Protein AF-A0AA91RFC8-F1 (afdb_monomer)

Solvent-accessible surface area (backbone atoms only — not comparable to full-atom values): 3918 Å² total; per-residue (Å²): 107,70,68,54,55,53,48,54,51,50,51,51,49,76,49,10,65,84,46,72,27,53,86,22,70,61,36,47,49,50,54,52,54,50,51,55,55,51,50,53,53,53,52,51,53,53,56,48,51,55,50,51,52,52,52,50,54,51,49,56,54,50,50,54,54,54,53,62,74,74,107

InterPro domains:
  IPR010310 Type VII secretion system ESAT-6-like [PF06013] (2-64)
  IPR036689 ESAT-6-like superfamily [SSF140453] (2-70)

Structure (mmCIF, N/CA/C/O backbone):
data_AF-A0AA91RFC8-F1
#
_entry.id   AF-A0AA91RFC8-F1
#
loop_
_atom_site.group_PDB
_atom_site.id
_atom_site.type_symbol
_atom_site.label_atom_id
_atom_site.label_alt_id
_atom_site.label_comp_id
_atom_site.label_asym_id
_atom_site.label_entity_id
_atom_site.label_seq_id
_atom_site.pdbx_PDB_ins_code
_atom_site.Cartn_x
_atom_site.Cartn_y
_atom_site.Cartn_z
_atom_site.occupancy
_atom_site.B_iso_or_equiv
_atom_site.auth_seq_id
_atom_site.auth_comp_id
_atom_site.auth_asym_id
_atom_site.auth_atom_id
_atom_site.pdbx_PDB_model_num
ATOM 1 N N . MET A 1 1 ? -1.472 -3.988 -4.880 1.00 83.38 1 MET A N 1
ATOM 2 C CA . MET A 1 1 ? -0.889 -3.252 -3.738 1.00 83.38 1 MET A CA 1
ATOM 3 C C . MET A 1 1 ? -1.959 -2.459 -3.006 1.00 83.38 1 MET A C 1
ATOM 5 O O . MET A 1 1 ? -2.217 -2.792 -1.864 1.00 83.38 1 MET A O 1
ATOM 9 N N . GLU A 1 2 ? -2.672 -1.535 -3.659 1.00 88.81 2 GLU A N 1
ATOM 10 C CA . GLU A 1 2 ? -3.763 -0.791 -2.995 1.00 88.81 2 GLU A CA 1
ATOM 11 C C . GLU A 1 2 ? -4.897 -1.685 -2.469 1.00 88.81 2 GLU A C 1
ATOM 13 O O . GLU A 1 2 ? -5.351 -1.508 -1.345 1.00 88.81 2 GLU A O 1
ATOM 18 N N . ALA A 1 3 ? -5.283 -2.723 -3.218 1.00 94.06 3 ALA A N 1
ATOM 19 C CA . ALA A 1 3 ? -6.272 -3.698 -2.750 1.00 94.06 3 ALA A CA 1
ATOM 20 C C . ALA A 1 3 ? -5.844 -4.437 -1.464 1.00 94.06 3 ALA A C 1
ATOM 22 O O . ALA A 1 3 ? -6.678 -4.671 -0.591 1.00 94.06 3 ALA A O 1
ATOM 23 N N . GLU A 1 4 ? -4.551 -4.757 -1.336 1.00 95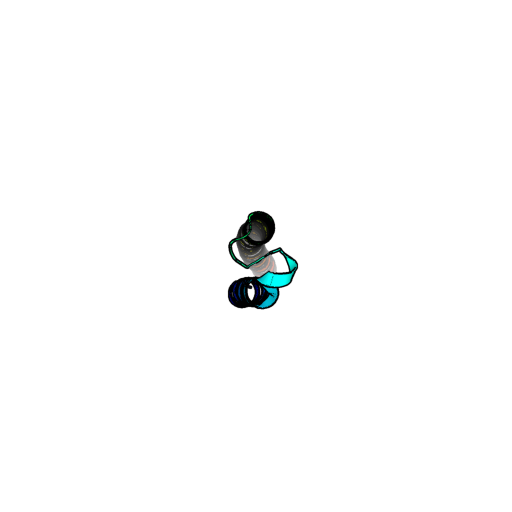.19 4 GLU A N 1
ATOM 24 C CA . GLU A 1 4 ? -3.985 -5.425 -0.155 1.00 95.19 4 GLU A CA 1
ATOM 25 C C . GLU A 1 4 ? -3.903 -4.468 1.033 1.00 95.19 4 GLU A C 1
ATOM 27 O O . GLU A 1 4 ? -4.290 -4.819 2.142 1.00 95.19 4 GLU A O 1
ATOM 32 N N . HIS A 1 5 ? -3.480 -3.221 0.801 1.00 96.75 5 HIS A N 1
ATOM 33 C CA . HIS A 1 5 ? -3.480 -2.184 1.830 1.00 96.75 5 HIS A CA 1
ATOM 34 C C . HIS A 1 5 ? -4.885 -1.985 2.419 1.00 96.75 5 HIS A C 1
ATOM 36 O O . HIS A 1 5 ? -5.058 -1.990 3.639 1.00 96.75 5 HIS A O 1
ATOM 42 N N . GLN A 1 6 ? -5.907 -1.905 1.563 1.00 97.12 6 GLN A N 1
ATOM 43 C CA . GLN A 1 6 ? -7.296 -1.804 2.009 1.00 97.12 6 GLN A CA 1
ATOM 44 C C . GLN A 1 6 ? -7.788 -3.070 2.719 1.00 97.12 6 GLN A C 1
ATOM 46 O O . GLN A 1 6 ? -8.590 -2.962 3.645 1.00 97.12 6 GLN A O 1
ATOM 51 N N . ALA A 1 7 ? -7.337 -4.259 2.308 1.00 98.06 7 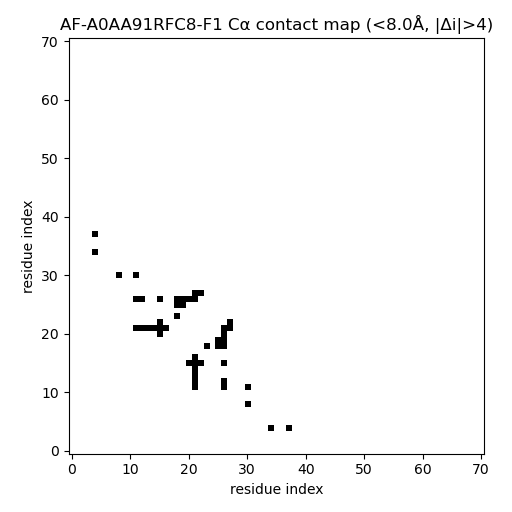ALA A N 1
ATOM 52 C CA . ALA A 1 7 ? -7.660 -5.504 3.003 1.00 98.06 7 ALA A CA 1
ATOM 53 C C . ALA A 1 7 ? -7.098 -5.508 4.428 1.00 98.06 7 ALA A C 1
ATOM 55 O O . ALA A 1 7 ? -7.855 -5.722 5.370 1.00 98.06 7 ALA A O 1
ATOM 56 N N . ILE A 1 8 ? -5.827 -5.136 4.594 1.00 97.56 8 ILE A N 1
ATOM 57 C CA . ILE A 1 8 ? -5.190 -5.038 5.911 1.00 97.56 8 ILE A CA 1
ATOM 58 C C . ILE A 1 8 ? -5.923 -4.021 6.797 1.00 97.56 8 ILE A C 1
ATOM 60 O O . ILE A 1 8 ? -6.187 -4.310 7.960 1.00 97.56 8 ILE A O 1
ATOM 64 N N . ILE A 1 9 ? -6.305 -2.851 6.267 1.00 97.81 9 ILE A N 1
ATOM 65 C CA . ILE A 1 9 ? -7.082 -1.863 7.040 1.00 97.81 9 ILE A CA 1
ATOM 66 C C . ILE A 1 9 ? -8.422 -2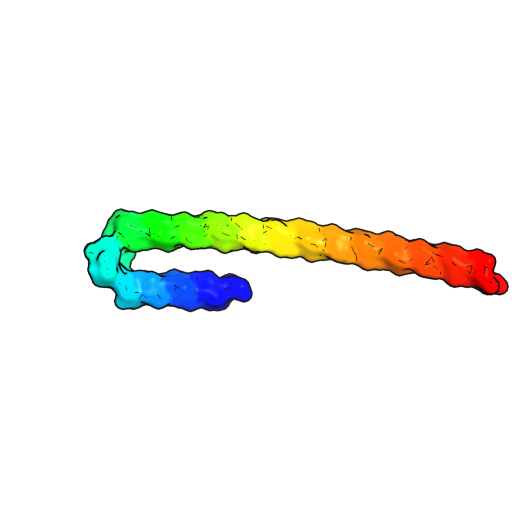.451 7.499 1.00 97.81 9 ILE A C 1
ATOM 68 O O . ILE A 1 9 ? -8.801 -2.265 8.655 1.00 97.81 9 ILE A O 1
ATOM 72 N N . ARG A 1 10 ? -9.143 -3.165 6.624 1.00 98.12 10 ARG A N 1
ATOM 73 C CA . ARG A 1 10 ? -10.412 -3.811 6.997 1.00 98.12 10 ARG A CA 1
ATOM 74 C C . ARG A 1 10 ? -10.216 -4.826 8.117 1.00 98.12 10 ARG A C 1
ATOM 76 O O . ARG A 1 10 ? -10.993 -4.807 9.067 1.00 98.12 10 ARG A O 1
ATOM 83 N N . ASP A 1 11 ? -9.177 -5.647 8.035 1.00 98.38 11 ASP A N 1
ATOM 84 C CA . ASP A 1 11 ? -8.887 -6.662 9.049 1.00 98.38 11 ASP A CA 1
ATOM 85 C C . ASP A 1 11 ? -8.509 -6.025 10.393 1.00 98.38 11 ASP A C 1
ATOM 87 O O . ASP A 1 11 ? -8.988 -6.454 11.442 1.00 98.38 11 ASP A O 1
ATOM 91 N N . VAL A 1 12 ? -7.724 -4.944 10.375 1.00 97.19 12 VAL A N 1
ATOM 92 C CA . VAL A 1 12 ? -7.366 -4.174 11.580 1.00 97.19 12 VAL A CA 1
ATOM 93 C C . VAL A 1 12 ? -8.602 -3.572 12.242 1.00 97.19 12 VAL A C 1
ATOM 95 O O . VAL A 1 12 ? -8.743 -3.643 13.462 1.00 97.19 12 VAL A O 1
ATOM 98 N N . LEU A 1 13 ? -9.510 -2.995 11.452 1.00 97.50 13 LEU A N 1
ATOM 99 C CA . LEU A 1 13 ? -10.755 -2.424 11.964 1.00 97.50 13 LEU A CA 1
ATOM 100 C C . LEU A 1 13 ? -11.689 -3.509 12.514 1.00 97.50 13 LEU A C 1
ATOM 102 O O . LEU A 1 13 ? -12.280 -3.314 13.576 1.00 97.50 13 LEU A O 1
ATOM 106 N N . ALA A 1 14 ? -11.793 -4.653 11.832 1.00 97.94 14 ALA A N 1
ATOM 107 C CA . ALA A 1 14 ? -12.576 -5.799 12.291 1.00 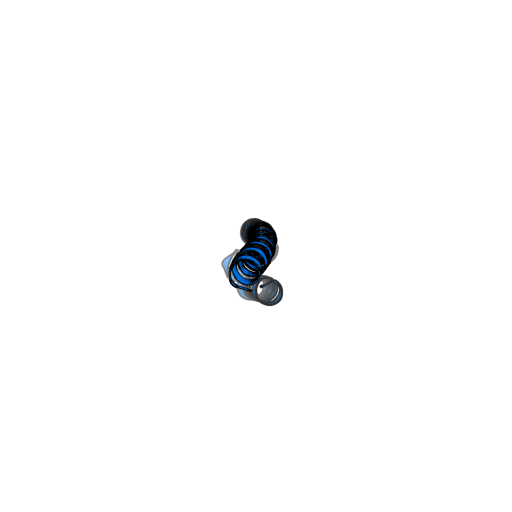97.94 14 ALA A CA 1
ATOM 108 C C . ALA A 1 14 ? -12.026 -6.386 13.602 1.00 97.94 14 ALA A C 1
ATOM 110 O O . ALA A 1 14 ? -12.798 -6.794 14.465 1.00 97.94 14 ALA A O 1
ATOM 111 N N . ALA A 1 15 ? -10.705 -6.365 13.782 1.00 96.88 15 ALA A N 1
ATOM 112 C CA . ALA A 1 15 ? -10.024 -6.750 15.016 1.00 96.88 15 ALA A CA 1
ATOM 113 C C . ALA A 1 15 ? -9.840 -5.578 16.005 1.00 96.88 15 ALA A C 1
ATOM 115 O O . ALA A 1 15 ? -9.002 -5.654 16.906 1.00 96.88 15 ALA A O 1
ATOM 116 N N . GLY A 1 16 ? 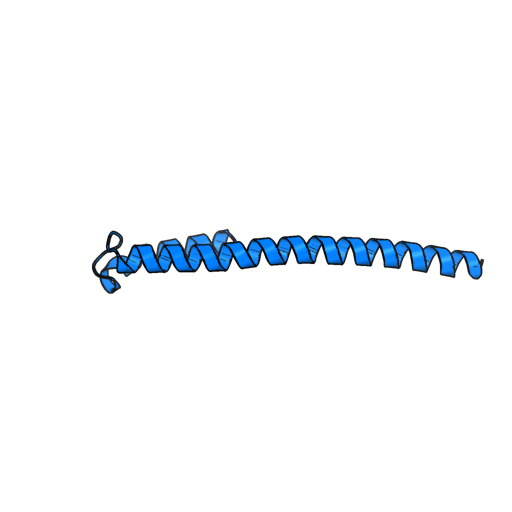-10.606 -4.490 15.859 1.00 95.25 16 GLY A N 1
ATOM 117 C CA . GLY A 1 16 ? -10.418 -3.248 16.613 1.00 95.25 16 GLY A CA 1
ATOM 118 C C . GLY A 1 16 ? -10.471 -3.411 18.136 1.00 95.25 16 GLY A C 1
ATOM 119 O O . GLY A 1 16 ? -9.810 -2.656 18.846 1.00 95.25 16 GLY A O 1
ATOM 120 N N . ASP A 1 17 ? -11.185 -4.414 18.649 1.00 97.19 17 ASP A N 1
ATOM 121 C CA . ASP A 1 17 ? -11.276 -4.705 20.087 1.00 97.19 17 ASP A CA 1
ATOM 122 C C . ASP A 1 17 ? -9.911 -4.995 20.726 1.00 97.19 17 ASP A C 1
ATOM 124 O O . ASP A 1 17 ? -9.682 -4.610 21.873 1.00 97.19 17 ASP A O 1
ATOM 128 N N . PHE A 1 18 ? -8.964 -5.570 19.972 1.00 96.62 18 PHE A N 1
ATOM 129 C CA . PHE A 1 18 ? -7.580 -5.763 20.423 1.00 96.62 18 PHE A CA 1
ATOM 130 C C . PHE A 1 18 ? -6.921 -4.441 20.854 1.00 96.62 18 PHE A C 1
ATOM 132 O O . PHE A 1 18 ? -6.116 -4.410 21.783 1.00 96.62 18 PHE A O 1
ATOM 139 N N . TRP A 1 19 ? -7.302 -3.339 20.209 1.00 97.00 19 TRP A N 1
ATOM 140 C CA . TRP A 1 19 ? -6.771 -2.000 20.448 1.00 97.00 19 TRP A CA 1
ATOM 141 C C . TRP A 1 19 ? -7.648 -1.149 21.377 1.00 97.00 19 TRP A C 1
ATOM 143 O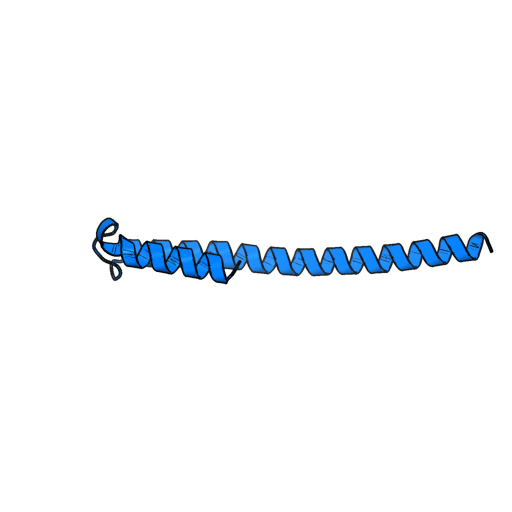 O . TRP A 1 19 ? -7.411 0.053 21.501 1.00 97.00 19 TRP A O 1
ATOM 153 N N . GLY A 1 20 ? -8.675 -1.724 22.011 1.00 96.56 20 GLY A N 1
ATOM 154 C CA . GLY A 1 20 ? -9.667 -0.965 22.784 1.00 96.56 20 GLY A CA 1
ATOM 155 C C . GLY A 1 20 ? -10.756 -0.314 21.921 1.00 96.56 20 GLY A C 1
ATOM 156 O O . GLY A 1 20 ? -11.338 0.693 22.320 1.00 96.56 20 GLY A O 1
ATOM 157 N N . GLY A 1 21 ? -11.012 -0.874 20.736 1.00 97.00 21 GLY A N 1
ATOM 158 C CA . GLY A 1 21 ? -12.037 -0.457 19.780 1.00 97.00 21 GLY A CA 1
ATOM 159 C C . GLY A 1 21 ? -11.453 0.187 18.519 1.00 97.00 21 GLY A C 1
ATOM 160 O O . GLY A 1 21 ? -10.404 0.824 18.547 1.00 97.00 21 GLY A O 1
ATOM 161 N N . ALA A 1 22 ? -12.162 0.079 17.390 1.00 95.81 22 ALA A N 1
ATOM 162 C CA . ALA A 1 22 ? -11.713 0.627 16.102 1.00 95.81 22 ALA A CA 1
ATOM 163 C C . ALA A 1 22 ? -11.513 2.160 16.107 1.00 95.81 22 ALA A C 1
ATOM 165 O O . ALA A 1 22 ? -10.711 2.694 15.343 1.00 95.81 22 ALA A O 1
ATOM 166 N N . GLY A 1 23 ? -12.232 2.874 16.978 1.00 96.31 23 GLY A N 1
ATOM 167 C CA . GLY A 1 23 ? -12.084 4.318 17.176 1.00 96.31 23 GLY A CA 1
ATOM 168 C C . GLY A 1 23 ? -11.017 4.714 18.199 1.00 96.31 23 GLY A C 1
ATOM 169 O O . GLY A 1 23 ? -10.860 5.903 18.465 1.00 96.31 23 GLY A O 1
ATOM 170 N N . SER A 1 24 ? -10.315 3.755 18.810 1.00 98.06 24 SER A N 1
ATOM 171 C CA . SER A 1 24 ? -9.300 4.062 19.814 1.00 98.06 24 SER A CA 1
ATOM 172 C C . SER A 1 24 ? -8.092 4.761 19.191 1.00 98.06 24 SER A C 1
ATOM 174 O O . SER A 1 24 ? -7.738 4.525 18.031 1.00 98.06 24 SER A O 1
ATOM 176 N N . THR A 1 25 ? -7.411 5.590 19.985 1.00 98.31 25 THR A N 1
ATOM 177 C CA . THR A 1 25 ? -6.183 6.272 19.554 1.00 98.31 25 THR A CA 1
ATOM 178 C C . THR A 1 25 ? -5.132 5.280 19.056 1.00 98.31 25 THR A C 1
ATOM 180 O O . THR A 1 25 ? -4.509 5.525 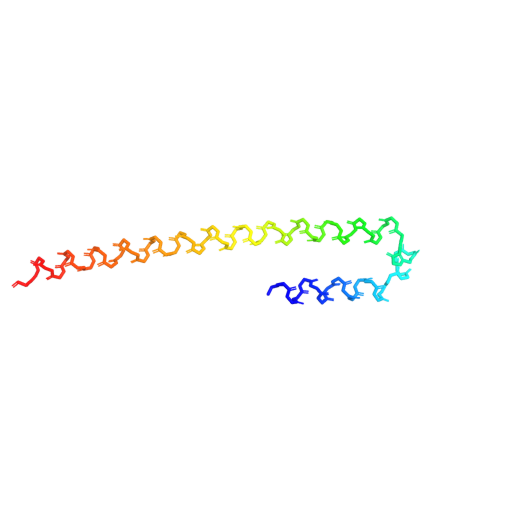18.030 1.00 98.31 25 THR A O 1
ATOM 183 N N . ALA A 1 26 ? -4.981 4.133 19.728 1.00 97.38 26 ALA A N 1
ATOM 184 C CA . ALA A 1 26 ? -4.005 3.115 19.348 1.00 97.38 26 ALA A CA 1
ATOM 185 C C . ALA A 1 26 ? -4.313 2.490 17.975 1.00 97.38 26 ALA A C 1
ATOM 187 O O . ALA A 1 26 ? -3.415 2.357 17.144 1.00 97.38 26 ALA A O 1
ATOM 188 N N . CYS A 1 27 ? -5.584 2.163 17.705 1.00 98.00 27 CYS A N 1
ATOM 189 C CA . CYS A 1 27 ? -5.998 1.604 16.416 1.00 98.00 27 CYS A CA 1
ATOM 190 C C . CYS A 1 27 ? -5.786 2.613 15.276 1.00 98.00 27 CYS A C 1
ATOM 192 O O . CYS A 1 27 ? -5.214 2.290 14.233 1.00 98.00 27 CYS A O 1
ATOM 194 N N . GLN A 1 28 ? -6.184 3.868 15.498 1.00 98.19 28 GLN A N 1
ATOM 195 C CA . GLN A 1 28 ? -6.030 4.936 14.509 1.00 98.19 28 GLN A CA 1
ATOM 196 C C . GLN A 1 28 ? -4.557 5.273 14.244 1.00 98.19 28 GLN A C 1
ATOM 198 O O . GLN A 1 28 ? -4.170 5.499 13.095 1.00 98.19 28 GLN A O 1
ATOM 203 N N . GLU A 1 29 ? -3.707 5.259 15.271 1.00 98.19 29 GLU A N 1
ATOM 204 C CA . GLU A 1 29 ? -2.271 5.486 15.110 1.00 98.19 29 GLU A CA 1
ATOM 205 C C . GLU A 1 29 ? -1.605 4.364 14.304 1.00 98.19 29 GLU A C 1
ATOM 207 O O . GLU A 1 29 ? -0.824 4.654 13.393 1.00 98.19 29 GLU A O 1
ATOM 212 N N . PHE A 1 30 ? -1.977 3.104 14.554 1.00 97.94 30 PHE A N 1
ATOM 213 C CA . PHE A 1 30 ? -1.519 1.972 13.748 1.00 97.94 30 PHE A CA 1
ATOM 214 C C . PHE A 1 30 ? -1.894 2.142 12.270 1.00 97.94 30 PHE A C 1
ATOM 216 O O . PHE A 1 30 ? -1.019 2.073 11.403 1.00 97.94 30 PHE A O 1
ATOM 223 N N . ILE A 1 31 ? -3.169 2.422 11.974 1.00 98.00 31 ILE A N 1
ATOM 224 C CA . ILE A 1 31 ? -3.656 2.634 10.598 1.00 98.00 31 ILE A CA 1
ATOM 225 C C . ILE A 1 31 ? -2.908 3.795 9.934 1.00 98.00 31 ILE A C 1
ATOM 227 O O . ILE A 1 31 ? -2.513 3.709 8.771 1.00 98.00 31 ILE A O 1
ATOM 231 N N . THR A 1 32 ? -2.647 4.866 10.683 1.00 98.31 32 THR A N 1
ATOM 232 C CA . THR A 1 32 ? -1.919 6.029 10.168 1.00 98.31 32 THR A CA 1
ATOM 233 C C . THR A 1 32 ? -0.468 5.677 9.814 1.00 98.31 32 THR A C 1
ATOM 235 O O . THR A 1 32 ? 0.019 6.067 8.750 1.00 98.31 32 THR A O 1
ATOM 238 N N . GLN A 1 33 ? 0.239 4.938 10.676 1.00 98.44 33 GLN A N 1
ATOM 239 C CA . GLN A 1 33 ? 1.607 4.488 10.384 1.00 98.44 33 GLN A CA 1
ATOM 240 C C . GLN A 1 33 ? 1.648 3.524 9.198 1.00 98.44 33 GLN A C 1
ATOM 242 O O . GLN A 1 33 ? 2.529 3.635 8.344 1.00 98.44 33 GLN A O 1
ATOM 247 N N . LEU A 1 34 ? 0.674 2.616 9.112 1.00 97.62 34 LEU A N 1
ATOM 248 C CA . LEU A 1 34 ? 0.530 1.707 7.982 1.00 97.62 34 LEU A CA 1
ATOM 249 C C . LEU A 1 34 ? 0.397 2.492 6.669 1.00 97.62 34 LEU A C 1
ATOM 251 O O . LEU A 1 34 ? 1.165 2.255 5.737 1.00 97.62 34 LEU A O 1
ATOM 255 N N . GLY A 1 35 ? -0.492 3.489 6.633 1.00 97.62 35 GLY A N 1
ATOM 256 C CA . GLY A 1 35 ? -0.683 4.352 5.468 1.00 97.62 35 GLY A CA 1
ATOM 257 C C . GLY A 1 35 ? 0.590 5.096 5.052 1.00 97.62 35 GLY A C 1
ATOM 258 O O . GLY A 1 35 ? 0.915 5.135 3.865 1.00 97.62 35 GLY A O 1
ATOM 259 N N . ARG A 1 36 ? 1.369 5.617 6.013 1.00 98.31 36 ARG A N 1
ATOM 260 C CA . ARG A 1 36 ? 2.673 6.250 5.731 1.00 98.31 36 ARG A CA 1
ATOM 261 C C . ARG A 1 36 ? 3.656 5.292 5.059 1.00 98.31 36 ARG A C 1
ATOM 263 O O . ARG A 1 36 ? 4.316 5.675 4.097 1.00 98.31 36 ARG A O 1
ATOM 270 N N . ASN A 1 37 ? 3.737 4.050 5.530 1.00 97.44 3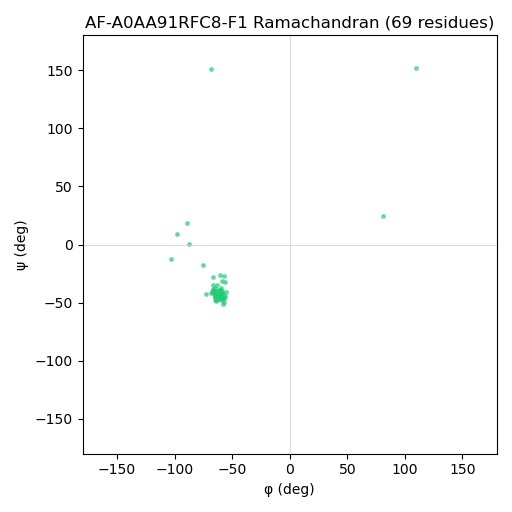7 ASN A N 1
ATOM 271 C CA . ASN A 1 37 ? 4.626 3.051 4.939 1.00 97.44 37 ASN A CA 1
ATOM 272 C C . ASN A 1 37 ? 4.211 2.701 3.503 1.00 97.44 37 ASN A C 1
ATOM 274 O O . ASN A 1 37 ? 5.061 2.647 2.613 1.00 97.44 37 ASN A O 1
ATOM 278 N N . PHE A 1 38 ? 2.912 2.514 3.248 1.00 97.44 38 PHE A N 1
ATOM 279 C CA . PHE A 1 38 ? 2.416 2.241 1.896 1.00 97.44 38 PHE A CA 1
ATOM 280 C C . PHE A 1 38 ? 2.628 3.416 0.940 1.00 97.44 38 PHE A C 1
ATOM 282 O O . PHE A 1 38 ? 3.007 3.190 -0.209 1.00 97.44 38 PHE A O 1
ATOM 289 N N . GLN A 1 39 ? 2.481 4.654 1.418 1.00 96.81 39 GLN A N 1
ATOM 290 C CA . GLN A 1 39 ? 2.775 5.846 0.623 1.00 96.81 39 GLN A CA 1
ATOM 291 C C . GLN A 1 39 ? 4.222 5.841 0.109 1.00 96.81 39 GLN A C 1
ATOM 293 O O . GLN A 1 39 ? 4.452 6.029 -1.086 1.00 96.81 39 GLN A O 1
ATOM 298 N N . VAL A 1 40 ? 5.190 5.531 0.979 1.00 97.69 40 VAL A N 1
ATOM 299 C CA . VAL A 1 40 ? 6.600 5.399 0.577 1.00 97.69 40 VAL A CA 1
ATOM 300 C C . VAL A 1 40 ? 6.766 4.306 -0.479 1.00 97.69 40 VAL A C 1
ATOM 302 O O . VAL A 1 40 ? 7.449 4.515 -1.480 1.00 97.69 40 VAL A O 1
ATOM 305 N N . ILE A 1 41 ? 6.123 3.148 -0.303 1.00 96.69 41 ILE A N 1
ATOM 306 C CA . ILE A 1 41 ? 6.199 2.050 -1.278 1.00 96.69 41 ILE A CA 1
ATOM 307 C C . ILE A 1 41 ? 5.676 2.494 -2.651 1.00 96.69 41 ILE A C 1
ATOM 309 O O . ILE A 1 41 ? 6.301 2.182 -3.666 1.00 96.69 41 ILE A O 1
ATOM 313 N N . TYR A 1 42 ? 4.571 3.240 -2.706 1.00 96.44 42 TYR A N 1
ATOM 314 C CA . TYR A 1 42 ? 4.017 3.743 -3.966 1.00 96.44 42 TYR A CA 1
ATOM 315 C C . TYR A 1 42 ? 4.946 4.725 -4.669 1.00 96.44 42 TYR A C 1
ATOM 317 O O . TYR A 1 42 ? 5.184 4.596 -5.873 1.00 96.44 42 TYR A O 1
ATOM 325 N N . GLU A 1 43 ? 5.514 5.667 -3.923 1.00 97.06 43 GLU A N 1
ATOM 326 C CA . GLU A 1 43 ? 6.466 6.639 -4.459 1.00 97.06 43 GLU A CA 1
ATOM 327 C C . GLU A 1 43 ? 7.704 5.945 -5.033 1.00 97.06 43 GLU A C 1
ATOM 329 O O . GLU A 1 43 ? 8.108 6.223 -6.167 1.00 97.06 43 GLU A O 1
ATOM 334 N N . GLN A 1 44 ? 8.267 4.987 -4.291 1.00 97.50 44 GLN A N 1
ATOM 335 C CA . GLN A 1 44 ? 9.435 4.234 -4.743 1.00 97.50 44 GLN A CA 1
ATOM 336 C C . GLN A 1 44 ? 9.116 3.342 -5.946 1.00 97.50 44 GLN A C 1
ATOM 338 O O . GLN A 1 44 ? 9.920 3.271 -6.875 1.00 97.50 44 GLN A O 1
ATOM 343 N N . ALA A 1 45 ? 7.944 2.703 -5.981 1.00 96.56 45 ALA A N 1
ATOM 344 C CA . ALA A 1 45 ? 7.520 1.891 -7.120 1.00 96.56 45 ALA A CA 1
ATOM 345 C C . ALA A 1 45 ? 7.375 2.734 -8.398 1.00 96.56 45 ALA A C 1
ATOM 347 O O . ALA A 1 45 ? 7.843 2.323 -9.462 1.00 96.56 45 ALA A O 1
ATOM 348 N N . ASN A 1 46 ? 6.794 3.933 -8.294 1.00 96.62 46 ASN A N 1
ATOM 349 C CA . ASN A 1 46 ? 6.685 4.859 -9.419 1.00 96.62 46 ASN A CA 1
ATOM 350 C C . ASN A 1 46 ? 8.065 5.337 -9.900 1.00 96.62 46 ASN A C 1
ATOM 352 O O . ASN A 1 46 ? 8.372 5.258 -11.092 1.00 96.62 46 ASN A O 1
ATOM 356 N N . ALA A 1 47 ? 8.928 5.769 -8.976 1.00 98.19 47 ALA A N 1
ATOM 357 C CA . ALA A 1 47 ? 10.287 6.198 -9.304 1.00 98.19 47 ALA A CA 1
ATOM 358 C C . ALA A 1 47 ? 11.103 5.067 -9.955 1.00 98.19 47 ALA A C 1
ATOM 360 O O . ALA A 1 47 ? 11.852 5.292 -10.908 1.00 98.19 47 ALA A O 1
ATOM 361 N N . HIS A 1 48 ? 10.942 3.835 -9.469 1.00 97.88 48 HIS A N 1
ATOM 362 C CA . HIS A 1 48 ? 11.566 2.657 -10.056 1.00 97.88 48 HIS A CA 1
ATOM 363 C C . HIS A 1 48 ? 11.057 2.392 -11.480 1.00 97.88 48 HIS A C 1
ATOM 365 O O . HIS A 1 48 ? 11.868 2.197 -12.384 1.00 97.88 48 HIS A O 1
ATOM 371 N N . GLY A 1 49 ? 9.742 2.462 -11.708 1.00 97.94 49 GLY A N 1
ATOM 372 C CA . GLY A 1 49 ? 9.148 2.300 -13.038 1.00 97.94 49 GLY A CA 1
ATOM 373 C C . GLY A 1 49 ? 9.718 3.281 -14.069 1.00 97.94 49 GLY A C 1
ATOM 374 O O . GLY A 1 49 ? 10.113 2.870 -15.159 1.00 97.94 49 GLY A O 1
ATOM 375 N N . GLN A 1 50 ? 9.862 4.556 -13.700 1.00 98.31 50 GLN A N 1
ATOM 376 C CA . GLN A 1 50 ? 10.464 5.581 -14.566 1.00 98.31 50 GLN A CA 1
ATOM 377 C C . GLN A 1 50 ? 11.938 5.292 -14.894 1.00 98.31 50 GLN A C 1
ATOM 379 O O . GLN A 1 50 ? 12.378 5.471 -16.035 1.00 98.31 50 GLN A O 1
ATOM 384 N N . LYS A 1 51 ? 12.711 4.806 -13.912 1.00 98.38 51 LYS A N 1
ATOM 385 C CA . LYS A 1 51 ? 14.111 4.402 -14.123 1.00 98.38 51 LYS A CA 1
ATOM 386 C C . LYS A 1 51 ? 14.214 3.228 -15.092 1.00 98.38 51 LYS A C 1
ATOM 388 O O . LYS A 1 51 ? 15.037 3.275 -16.001 1.00 98.38 51 LYS A O 1
ATOM 393 N N . VAL A 1 52 ? 13.367 2.210 -14.930 1.00 98.50 52 VAL A N 1
ATOM 394 C CA . VAL A 1 52 ? 13.324 1.043 -15.828 1.00 98.50 52 VAL A CA 1
ATOM 395 C C . VAL A 1 52 ? 12.965 1.462 -17.251 1.00 98.50 52 VAL A C 1
ATOM 397 O O . VAL A 1 52 ? 13.630 1.037 -18.192 1.00 98.50 52 VAL A O 1
ATOM 400 N N . GLN A 1 53 ? 11.971 2.336 -17.422 1.00 98.38 53 GLN A N 1
ATOM 401 C CA . GLN A 1 53 ? 11.601 2.865 -18.738 1.00 98.38 53 GLN A CA 1
ATOM 402 C C . GLN A 1 53 ? 12.766 3.609 -19.399 1.00 98.38 53 GLN A C 1
ATOM 404 O O . GLN A 1 53 ? 13.091 3.343 -20.553 1.00 98.38 53 GLN A O 1
ATOM 409 N N . THR A 1 54 ? 13.444 4.485 -18.653 1.00 98.38 54 THR A N 1
ATOM 410 C CA . THR A 1 54 ? 14.632 5.201 -19.143 1.00 98.38 54 THR A CA 1
ATOM 411 C C . THR A 1 54 ? 15.745 4.237 -19.554 1.00 98.38 54 THR A C 1
ATOM 413 O O . THR A 1 54 ? 16.318 4.375 -20.634 1.00 98.38 54 THR A O 1
ATOM 416 N N . ALA A 1 55 ? 16.037 3.235 -18.721 1.00 98.25 55 ALA A N 1
ATOM 417 C CA . ALA A 1 55 ? 17.040 2.221 -19.031 1.00 98.25 55 ALA A CA 1
ATOM 418 C C . ALA A 1 55 ? 16.678 1.430 -20.299 1.00 98.25 55 ALA A C 1
ATOM 420 O O . ALA A 1 55 ? 17.547 1.190 -21.135 1.00 98.25 55 ALA A O 1
ATOM 421 N N . GLY A 1 56 ? 15.397 1.093 -20.476 1.00 98.44 56 GLY A N 1
ATOM 422 C CA . GLY A 1 56 ? 14.883 0.452 -21.685 1.00 98.44 56 GLY A CA 1
ATOM 423 C C . GLY A 1 56 ? 15.099 1.298 -22.941 1.00 98.44 56 GLY A C 1
ATOM 424 O O . GLY A 1 56 ? 15.627 0.794 -23.930 1.00 98.44 56 GLY A O 1
ATOM 425 N N . SER A 1 57 ? 14.771 2.591 -22.891 1.00 98.31 57 SER A N 1
ATOM 426 C CA . SER A 1 57 ? 14.996 3.523 -24.007 1.00 98.31 57 SER A CA 1
ATOM 427 C C . SER A 1 57 ? 16.476 3.654 -24.369 1.00 98.31 57 SER A C 1
ATOM 429 O O . SER A 1 57 ? 16.834 3.613 -25.546 1.00 98.31 57 SER A O 1
ATOM 431 N N . ASN A 1 58 ? 17.350 3.762 -23.363 1.00 98.25 58 ASN A N 1
ATOM 432 C CA . ASN A 1 58 ? 18.795 3.833 -23.578 1.00 98.25 58 ASN A CA 1
ATOM 433 C C . ASN A 1 58 ? 19.318 2.557 -24.243 1.00 98.25 58 ASN A C 1
ATOM 435 O O . ASN A 1 58 ? 20.060 2.631 -25.217 1.00 98.25 58 ASN A O 1
ATOM 439 N N . MET A 1 59 ? 18.886 1.394 -23.752 1.00 98.00 59 MET A N 1
ATOM 440 C CA . MET A 1 59 ? 19.274 0.100 -24.304 1.00 98.00 59 MET A CA 1
ATOM 441 C C . MET A 1 59 ? 18.828 -0.050 -25.763 1.00 98.00 59 MET A C 1
ATOM 443 O O . MET A 1 59 ? 19.641 -0.434 -26.597 1.00 98.00 59 MET A O 1
ATOM 447 N N . ALA A 1 60 ? 17.587 0.320 -26.094 1.00 98.06 60 ALA A N 1
ATOM 448 C CA . ALA A 1 60 ? 17.091 0.290 -27.472 1.00 98.06 60 ALA A CA 1
ATOM 449 C C . ALA A 1 60 ? 17.891 1.221 -28.404 1.00 98.06 60 ALA A C 1
ATOM 451 O O . ALA A 1 60 ? 18.199 0.861 -29.544 1.00 98.06 60 ALA A O 1
ATOM 452 N N . SER A 1 61 ? 18.267 2.407 -27.914 1.00 97.69 61 SER A N 1
ATOM 453 C CA . SER A 1 61 ? 19.114 3.338 -28.664 1.00 97.69 61 SER A CA 1
ATOM 454 C C . SER A 1 61 ? 20.515 2.776 -28.898 1.00 97.69 61 SER A C 1
ATOM 456 O O . SER A 1 61 ? 21.046 2.911 -30.000 1.00 97.69 61 SER A O 1
ATOM 458 N N . THR A 1 62 ? 21.128 2.170 -27.879 1.00 97.31 62 THR A N 1
ATOM 459 C CA . THR A 1 62 ? 22.450 1.546 -28.001 1.00 97.31 62 THR A CA 1
ATOM 460 C C . THR A 1 62 ? 22.419 0.374 -28.975 1.00 97.31 62 THR A C 1
ATOM 462 O O . THR A 1 62 ? 23.280 0.301 -29.848 1.00 97.31 62 THR A O 1
ATOM 465 N N . ASP A 1 63 ? 21.416 -0.499 -28.874 1.00 97.38 63 ASP A N 1
ATOM 466 C CA . ASP A 1 63 ? 21.248 -1.655 -29.759 1.00 97.38 63 ASP A CA 1
ATOM 467 C C . ASP A 1 63 ? 21.120 -1.228 -31.229 1.00 97.38 63 ASP A C 1
ATOM 469 O O . ASP A 1 63 ? 21.835 -1.725 -32.097 1.00 97.38 63 ASP A O 1
ATOM 473 N N . SER A 1 64 ? 20.313 -0.195 -31.496 1.00 96.62 64 SER A N 1
ATOM 474 C CA . SER A 1 64 ? 20.156 0.376 -32.842 1.00 96.62 64 SER A CA 1
ATOM 475 C C . SER A 1 64 ? 21.470 0.930 -33.410 1.00 96.62 64 SER A C 1
ATOM 477 O O . SER A 1 64 ? 21.761 0.763 -34.598 1.00 96.62 64 SER A O 1
ATOM 479 N N . ALA A 1 65 ? 22.278 1.585 -32.570 1.00 96.06 65 ALA A N 1
ATOM 480 C CA . ALA A 1 65 ? 23.571 2.133 -32.973 1.00 96.06 65 ALA A CA 1
ATOM 481 C C . ALA A 1 65 ? 24.590 1.026 -33.283 1.00 96.06 65 ALA A C 1
ATOM 483 O O . ALA A 1 65 ? 25.308 1.116 -34.279 1.00 96.06 65 ALA A O 1
ATOM 484 N N . VAL A 1 66 ? 24.624 -0.033 -32.468 1.00 96.12 66 VAL A N 1
ATOM 485 C CA . VAL A 1 66 ? 25.483 -1.203 -32.706 1.00 96.12 66 VAL A CA 1
ATOM 486 C C . VAL A 1 66 ? 25.058 -1.931 -33.978 1.00 96.12 66 VAL A C 1
ATOM 488 O O . VAL A 1 66 ? 25.902 -2.185 -34.833 1.00 96.12 66 VAL A O 1
ATOM 491 N N . GLY A 1 67 ? 23.761 -2.1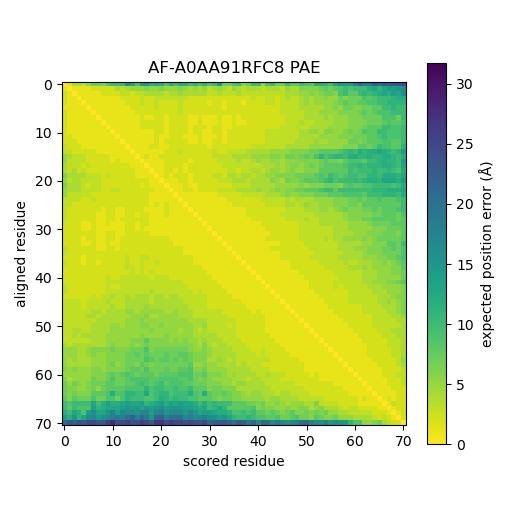94 -34.153 1.00 95.38 67 GLY A N 1
ATOM 492 C CA . GLY A 1 67 ? 23.235 -2.842 -35.356 1.00 95.38 67 GLY A CA 1
ATOM 493 C C . GLY A 1 67 ? 23.562 -2.066 -36.633 1.00 95.38 67 GLY A C 1
ATOM 494 O O . GLY A 1 67 ? 24.012 -2.656 -37.610 1.00 95.38 67 GLY A O 1
ATOM 495 N N . SER A 1 68 ? 23.435 -0.735 -36.605 1.00 94.00 68 SER A N 1
ATOM 496 C CA . SER A 1 68 ? 23.801 0.126 -37.742 1.00 94.00 68 SER A CA 1
ATOM 497 C C . SER A 1 68 ? 25.303 0.134 -38.033 1.00 94.00 68 SER A C 1
ATOM 499 O O . SER A 1 68 ? 25.697 0.363 -39.168 1.00 94.00 68 SER A O 1
ATOM 501 N N . SER A 1 69 ? 26.152 -0.102 -37.027 1.00 93.62 69 SER A N 1
ATOM 502 C CA . SER A 1 69 ? 27.605 -0.189 -37.213 1.00 93.62 69 SER A CA 1
ATOM 503 C C . SER A 1 69 ? 28.053 -1.506 -37.854 1.00 93.62 69 SER A C 1
ATOM 505 O O . SER A 1 69 ? 29.205 -1.597 -38.281 1.00 93.62 69 SER A O 1
ATOM 507 N N . TRP A 1 70 ? 27.203 -2.534 -37.848 1.00 88.69 70 TRP A N 1
ATOM 508 C CA . TRP A 1 70 ? 27.488 -3.852 -38.425 1.00 88.69 70 TRP A CA 1
ATOM 509 C C . TRP A 1 70 ? 26.803 -4.093 -39.776 1.00 88.69 70 TRP A C 1
ATOM 511 O O . TRP A 1 70 ? 27.143 -5.072 -40.440 1.00 88.69 70 TRP A O 1
ATOM 521 N N . ALA A 1 71 ? 25.847 -3.241 -40.155 1.00 75.19 71 ALA A N 1
ATOM 522 C CA . ALA A 1 71 ? 25.209 -3.229 -41.471 1.00 75.19 71 ALA A CA 1
ATOM 523 C C . ALA A 1 71 ? 26.117 -2.582 -42.529 1.00 75.19 71 ALA A C 1
ATOM 525 O O . ALA A 1 71 ? 26.093 -3.073 -43.681 1.00 75.19 71 ALA A O 1
#

pLDDT: mean 96.54, std 3.5, range [75.19, 98.5]

Sequence (71 aa):
MEAEHQAIIRDVLAAGDFWGGAGSTACQEFITQLGRNFQVIYEQANAHGQKVQTAGSNMASTDSAVGSSWA

Foldseek 3Di:
DVVVLVVVLVVLQVVQVVVVHCPDPRSVVVNVVSVVVVVVVVVVVVVVVVVVVVVVVVVVVVVVVVVVVVD

Secondary structure (DSSP, 8-state):
-HHHHHHHHHHHHHTGGGGTSTTSHHHHHHHHHHHHHHHHHHHHHHHHHHHHHHHHHHHHHHHHHHHHHH-

Radius of gyration: 22.21 Å; Cα contacts (8 Å, |Δi|>4): 24; chains: 1; bounding box: 40×13×64 Å

Organism: NCBI:txid43348

Nearest PDB structures (foldseek):
  3fav-assembly2_D  TM=8.671E-01  e=7.545E-01  Mycobacterium tuberculosis H37Rv
  3fav-assembly1_B  TM=8.646E-01  e=1.952E+00  Mycobacterium tuberculosis H37Rv
  1wa8-assembly1_B  TM=7.679E-01  e=1.815E+00  Mycobacterium tuberculosis H37Rv

Mean predicted aligned error: 4.16 Å